Protein AF-A0A820PU33-F1 (afdb_monomer_lite)

InterPro domains:
  IPR002637 RdgB/HAM1 [PF01725] (3-54)
  IPR002637 RdgB/HAM1 [PTHR11067] (3-54)
  IPR029001 Inosine triphosphate pyrophosphatase-like [G3DSA:3.90.950.10] (1-55)
  IPR029001 Inosine triphosphate pyrophosphatase-like [SSF52972] (2-54)

Foldseek 3Di:
DAAEDEDPDPVVVVVCCVVCCVPHVRYHYDHDDDDQDDDDPVVRVVVRVVVVVVD

Structure (mmCIF, N/CA/C/O backbone):
data_AF-A0A820PU33-F1
#
_entry.id   AF-A0A820PU33-F1
#
loop_
_atom_site.group_PDB
_atom_site.id
_atom_site.type_symbol
_atom_site.label_atom_id
_atom_site.label_alt_id
_atom_site.label_comp_id
_atom_site.label_asym_id
_atom_site.label_entity_id
_atom_site.label_seq_id
_atom_site.pdbx_PDB_ins_code
_atom_site.Cartn_x
_atom_site.Cartn_y
_atom_site.Cartn_z
_atom_site.occupancy
_atom_site.B_iso_or_equiv
_atom_site.auth_seq_id
_atom_site.auth_comp_id
_atom_site.auth_asym_id
_atom_site.auth_atom_id
_atom_site.pdbx_PDB_model_num
ATOM 1 N N . MET A 1 1 ? -8.007 -13.611 -5.140 1.00 77.19 1 MET A N 1
ATOM 2 C CA . MET A 1 1 ? -8.043 -12.507 -4.156 1.00 77.19 1 MET A CA 1
ATOM 3 C C . MET A 1 1 ? -7.531 -11.255 -4.849 1.00 77.19 1 MET A C 1
ATOM 5 O O . MET A 1 1 ? -6.555 -11.370 -5.578 1.00 77.19 1 MET A O 1
ATOM 9 N N . VAL A 1 2 ? -8.213 -10.119 -4.701 1.00 88.75 2 VAL A N 1
ATOM 10 C CA . VAL A 1 2 ? -7.844 -8.839 -5.335 1.00 88.75 2 VAL A CA 1
ATOM 11 C C . VAL A 1 2 ? -7.331 -7.908 -4.243 1.00 88.75 2 VAL A C 1
ATOM 13 O O . VAL A 1 2 ? -7.975 -7.810 -3.202 1.00 88.75 2 VAL A O 1
ATOM 16 N N . LEU A 1 3 ? -6.188 -7.257 -4.468 1.00 92.69 3 LEU A N 1
ATOM 17 C CA . LEU A 1 3 ? -5.658 -6.237 -3.562 1.00 92.69 3 LEU A CA 1
ATOM 18 C C . LEU A 1 3 ? -5.871 -4.860 -4.190 1.00 92.69 3 LEU A C 1
ATOM 20 O O . LEU A 1 3 ? -5.405 -4.608 -5.303 1.00 92.69 3 LEU A O 1
ATOM 24 N N . THR A 1 4 ? -6.560 -3.973 -3.477 1.00 94.44 4 THR A N 1
ATOM 25 C CA . THR A 1 4 ? -6.769 -2.596 -3.929 1.00 94.44 4 THR A CA 1
ATOM 26 C C . THR A 1 4 ? -5.627 -1.708 -3.443 1.00 94.44 4 THR A C 1
ATOM 28 O O . THR A 1 4 ? -5.435 -1.527 -2.244 1.00 94.44 4 THR A O 1
ATOM 31 N N . PHE A 1 5 ? -4.873 -1.137 -4.377 1.00 95.38 5 PHE A N 1
ATOM 32 C CA . PHE A 1 5 ? -3.897 -0.087 -4.128 1.00 95.38 5 PHE A CA 1
ATOM 33 C C . PHE A 1 5 ? -4.573 1.278 -4.247 1.00 95.38 5 PHE A C 1
ATOM 35 O O . PHE A 1 5 ? -4.950 1.711 -5.337 1.00 95.38 5 PHE A O 1
ATOM 42 N N . VAL A 1 6 ? -4.752 1.955 -3.118 1.00 95.50 6 VAL A N 1
ATOM 43 C CA . VAL A 1 6 ? -5.454 3.238 -3.093 1.00 95.50 6 VAL A CA 1
ATOM 44 C C . VAL A 1 6 ? -4.491 4.363 -3.449 1.00 95.50 6 VAL A C 1
ATOM 46 O O . VAL A 1 6 ? -3.626 4.741 -2.659 1.00 95.50 6 VAL A O 1
ATOM 49 N N . THR A 1 7 ? -4.615 4.877 -4.670 1.00 93.69 7 THR A N 1
ATOM 50 C CA . THR A 1 7 ? -3.841 6.016 -5.156 1.00 93.69 7 THR A CA 1
ATOM 51 C C . THR A 1 7 ? -4.501 6.654 -6.378 1.00 93.69 7 THR A C 1
ATOM 53 O O . THR A 1 7 ? -4.925 5.955 -7.297 1.00 93.69 7 THR A O 1
ATOM 56 N N . GLY A 1 8 ? -4.503 7.988 -6.429 1.00 91.06 8 GLY A N 1
ATOM 57 C CA . GLY A 1 8 ? -4.758 8.756 -7.654 1.00 91.06 8 GLY A CA 1
ATOM 58 C C . GLY A 1 8 ? -3.493 9.014 -8.488 1.00 91.06 8 GLY A C 1
ATOM 59 O O . GLY A 1 8 ? -3.561 9.544 -9.598 1.00 91.06 8 GLY A O 1
ATOM 60 N N . ASN A 1 9 ? -2.305 8.645 -7.985 1.00 93.88 9 ASN A N 1
ATOM 61 C CA . ASN A 1 9 ? -1.038 8.903 -8.667 1.00 93.88 9 ASN A CA 1
ATOM 62 C C . ASN A 1 9 ? -0.654 7.733 -9.587 1.00 93.88 9 ASN A C 1
ATOM 64 O O . ASN A 1 9 ? -0.201 6.679 -9.136 1.00 93.88 9 ASN A O 1
ATOM 68 N N . ARG A 1 10 ? -0.771 7.959 -10.900 1.00 93.62 10 ARG A N 1
ATOM 69 C CA . ARG A 1 10 ? -0.445 6.965 -11.937 1.00 93.62 10 ARG A CA 1
ATOM 70 C C . ARG A 1 10 ? 1.013 6.498 -11.907 1.00 93.62 10 ARG A C 1
ATOM 72 O O . ARG A 1 10 ? 1.263 5.330 -12.183 1.00 93.62 10 ARG A O 1
ATOM 79 N N . ASN A 1 11 ? 1.956 7.368 -11.540 1.00 96.44 11 ASN A N 1
ATOM 80 C CA . ASN A 1 11 ? 3.374 7.003 -11.475 1.00 96.44 11 ASN A CA 1
ATOM 81 C C . ASN A 1 11 ? 3.633 6.037 -10.315 1.00 96.44 11 ASN A C 1
ATOM 83 O O . ASN A 1 11 ? 4.277 5.014 -10.515 1.00 96.44 11 ASN A O 1
ATOM 87 N N . LYS A 1 12 ? 3.028 6.283 -9.142 1.00 94.56 12 LYS A N 1
ATOM 88 C CA . LYS A 1 12 ? 3.115 5.353 -8.001 1.00 94.56 12 LYS A CA 1
ATOM 89 C C . LYS A 1 12 ? 2.557 3.973 -8.347 1.00 94.56 12 LYS A C 1
ATOM 91 O O . LYS A 1 12 ? 3.139 2.966 -7.963 1.00 94.56 12 LYS A O 1
ATOM 96 N N . LEU A 1 13 ? 1.438 3.914 -9.073 1.00 94.31 13 LEU A N 1
ATOM 97 C CA . LEU A 1 13 ? 0.888 2.639 -9.538 1.00 94.31 13 LEU A CA 1
ATOM 98 C C . LEU A 1 13 ? 1.864 1.911 -10.473 1.00 94.31 13 LEU A C 1
ATOM 100 O O . LEU A 1 13 ? 2.099 0.721 -10.280 1.00 94.31 13 LEU A O 1
ATOM 104 N N . ALA A 1 14 ? 2.436 2.618 -11.450 1.00 94.44 14 ALA A N 1
ATOM 105 C CA . ALA A 1 14 ? 3.387 2.038 -12.395 1.00 94.44 14 ALA A CA 1
ATOM 106 C C . ALA A 1 14 ? 4.645 1.501 -11.690 1.00 94.44 14 ALA A C 1
ATOM 108 O O . ALA A 1 14 ? 5.085 0.394 -11.986 1.00 94.44 14 ALA A O 1
ATOM 109 N N . GLU A 1 15 ? 5.180 2.244 -10.718 1.00 96.06 15 GLU A N 1
ATOM 110 C CA . GLU A 1 15 ? 6.321 1.821 -9.897 1.00 96.06 15 GLU A CA 1
ATOM 111 C C . GLU A 1 15 ? 6.005 0.550 -9.095 1.00 96.06 15 GLU A C 1
ATOM 113 O O . GLU A 1 15 ? 6.767 -0.415 -9.127 1.00 96.06 15 GLU A O 1
ATOM 118 N N . VAL A 1 16 ? 4.849 0.510 -8.423 1.00 95.25 16 VAL A N 1
ATOM 119 C CA . VAL A 1 16 ? 4.421 -0.661 -7.641 1.00 95.25 16 VAL A CA 1
ATOM 120 C C . VAL A 1 16 ? 4.211 -1.879 -8.538 1.00 95.25 16 VAL A C 1
ATOM 122 O O . VAL A 1 16 ? 4.636 -2.976 -8.182 1.00 95.25 16 VAL A O 1
ATOM 125 N N . GLN A 1 17 ? 3.595 -1.707 -9.708 1.00 92.81 17 GLN A N 1
ATOM 126 C CA . GLN A 1 17 ? 3.414 -2.794 -10.670 1.00 92.81 17 GLN A CA 1
ATOM 127 C C . GLN A 1 17 ? 4.754 -3.307 -11.20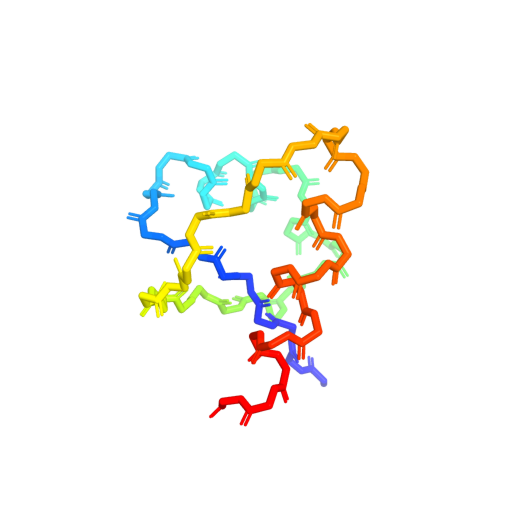2 1.00 92.81 17 GLN A C 1
ATOM 129 O O . GLN A 1 17 ? 4.955 -4.515 -11.245 1.00 92.81 17 GLN A O 1
ATOM 134 N N . ALA A 1 18 ? 5.693 -2.422 -11.540 1.00 94.75 18 ALA A N 1
ATOM 135 C CA . ALA A 1 18 ? 7.009 -2.826 -12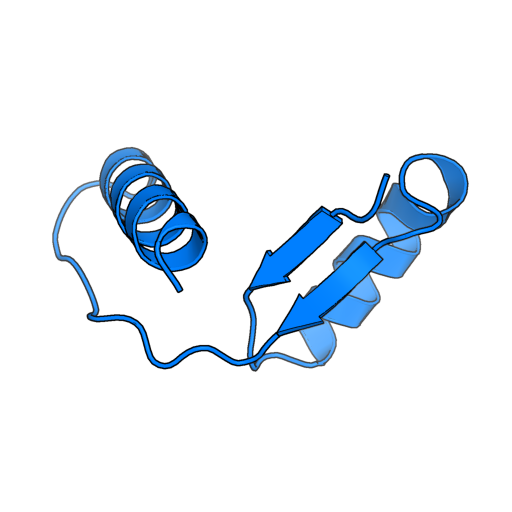.031 1.00 94.75 18 ALA A CA 1
ATOM 136 C C . ALA A 1 18 ? 7.796 -3.672 -11.013 1.00 94.75 18 ALA A C 1
ATOM 138 O O . ALA A 1 18 ? 8.567 -4.540 -11.41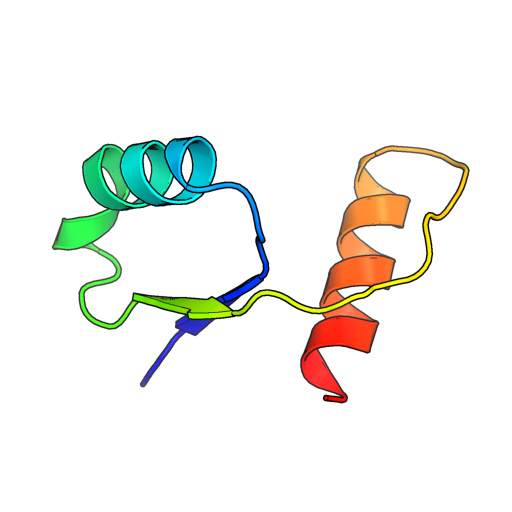2 1.00 94.75 18 ALA A O 1
ATOM 139 N N . ILE A 1 19 ? 7.598 -3.435 -9.711 1.00 95.31 19 ILE A N 1
ATOM 140 C CA . ILE A 1 19 ? 8.312 -4.139 -8.635 1.00 95.31 19 ILE A CA 1
ATOM 141 C C . ILE A 1 19 ? 7.569 -5.405 -8.180 1.00 95.31 19 ILE A C 1
ATOM 143 O O . ILE A 1 19 ? 8.206 -6.404 -7.855 1.00 95.31 19 ILE A O 1
ATOM 147 N N . LEU A 1 20 ? 6.232 -5.370 -8.114 1.00 94.25 20 LEU A N 1
ATOM 148 C CA . LEU A 1 20 ? 5.429 -6.392 -7.431 1.00 94.25 20 LEU A CA 1
ATOM 149 C C . LEU A 1 20 ? 4.471 -7.176 -8.338 1.00 94.25 20 LEU A C 1
ATOM 151 O O . LEU A 1 20 ? 3.737 -8.011 -7.811 1.00 94.25 20 LEU A O 1
ATOM 155 N N . ALA A 1 21 ? 4.448 -6.952 -9.658 1.00 88.50 21 ALA A N 1
ATOM 156 C CA . ALA A 1 21 ? 3.505 -7.627 -10.563 1.00 88.50 21 ALA A CA 1
ATOM 157 C C . ALA A 1 21 ? 3.520 -9.160 -10.431 1.00 88.50 21 ALA A C 1
ATOM 159 O O . ALA A 1 21 ? 2.454 -9.775 -10.412 1.00 88.50 21 ALA A O 1
ATOM 160 N N . ASP A 1 22 ? 4.699 -9.762 -10.264 1.00 92.69 22 ASP A N 1
ATOM 161 C CA . ASP A 1 22 ? 4.844 -11.220 -10.155 1.00 92.69 22 ASP A CA 1
ATOM 162 C C . ASP A 1 22 ? 4.276 -11.779 -8.839 1.00 92.69 22 ASP A C 1
ATOM 164 O O . ASP A 1 22 ? 3.828 -12.924 -8.778 1.00 92.69 22 ASP A O 1
ATOM 168 N N . VAL A 1 23 ? 4.264 -10.965 -7.779 1.00 93.06 23 VAL A N 1
ATOM 169 C CA . VAL A 1 23 ? 3.783 -11.349 -6.440 1.00 93.06 23 VAL A CA 1
ATOM 170 C C . VAL A 1 23 ? 2.304 -10.997 -6.258 1.00 93.06 23 VAL A C 1
ATOM 172 O O . VAL A 1 23 ? 1.562 -11.712 -5.583 1.00 93.06 23 VAL A O 1
ATOM 175 N N . LEU A 1 24 ? 1.857 -9.897 -6.865 1.00 89.81 24 LEU A N 1
ATOM 176 C CA . LEU A 1 24 ? 0.511 -9.342 -6.743 1.00 89.81 24 LEU A CA 1
ATOM 177 C C . LEU A 1 24 ? -0.144 -9.186 -8.128 1.00 89.81 24 LEU A C 1
ATOM 179 O O . LEU A 1 24 ? -0.469 -8.070 -8.539 1.00 89.81 24 LEU A O 1
ATOM 183 N N . PRO A 1 25 ? -0.428 -10.297 -8.835 1.00 85.88 25 PRO A N 1
ATOM 184 C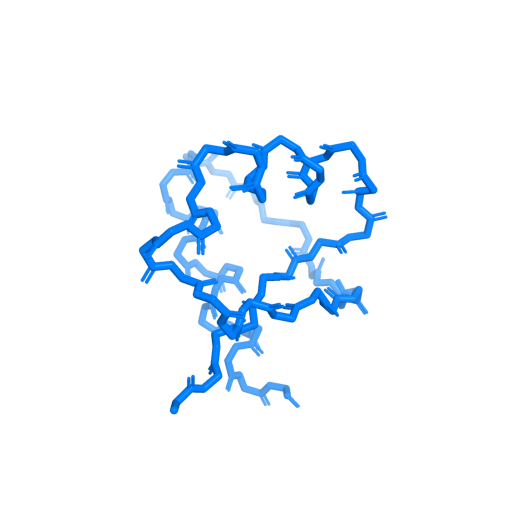 CA . PRO A 1 25 ? -0.954 -10.253 -10.203 1.00 85.88 25 PRO A CA 1
ATOM 185 C C . PRO A 1 25 ? -2.363 -9.647 -10.299 1.00 85.88 25 PRO A C 1
ATOM 187 O O . PRO A 1 25 ? -2.800 -9.238 -11.369 1.00 85.88 25 PRO A O 1
ATOM 190 N N . ASN A 1 26 ? -3.088 -9.574 -9.177 1.00 89.56 26 ASN A N 1
ATOM 191 C CA . ASN A 1 26 ? -4.453 -9.047 -9.097 1.00 89.56 26 ASN A CA 1
ATOM 192 C C . ASN A 1 26 ? -4.517 -7.701 -8.354 1.00 89.56 26 ASN A C 1
ATOM 194 O O . ASN A 1 26 ? -5.445 -7.468 -7.572 1.00 89.56 26 ASN A O 1
ATOM 198 N N . LEU A 1 27 ? -3.522 -6.833 -8.560 1.00 91.75 27 LEU A N 1
ATOM 199 C CA . LEU A 1 27 ? -3.528 -5.471 -8.031 1.00 91.75 27 LEU A CA 1
ATOM 200 C C . LEU A 1 27 ? -4.501 -4.587 -8.828 1.00 91.75 27 LEU A C 1
ATOM 202 O O . LEU A 1 27 ? -4.404 -4.491 -10.051 1.00 91.75 27 LEU A O 1
ATOM 206 N N . ARG A 1 28 ? -5.420 -3.905 -8.142 1.00 92.00 28 ARG A N 1
ATOM 207 C CA . ARG A 1 28 ? -6.292 -2.879 -8.739 1.00 92.00 28 ARG A CA 1
ATOM 208 C C . ARG A 1 28 ? -6.017 -1.531 -8.105 1.00 92.00 28 ARG A C 1
ATOM 210 O O . ARG A 1 28 ? -5.881 -1.461 -6.894 1.00 92.00 28 ARG A O 1
ATOM 217 N N . SER A 1 29 ? -5.978 -0.464 -8.891 1.00 94.19 29 SER A N 1
ATOM 218 C CA . SER A 1 29 ? -5.900 0.889 -8.343 1.00 94.19 29 SER A CA 1
ATOM 219 C C . SER A 1 29 ? -7.285 1.468 -8.099 1.00 94.19 29 SER A C 1
ATOM 221 O O . SER A 1 29 ? -8.162 1.322 -8.953 1.00 94.19 29 SER A O 1
ATOM 223 N N . GLN A 1 30 ? -7.453 2.189 -6.997 1.00 95.12 30 GLN A N 1
ATOM 224 C CA . GLN A 1 30 ? -8.639 3.005 -6.757 1.00 95.12 30 GLN A CA 1
ATOM 225 C C . GLN A 1 30 ? -8.224 4.395 -6.294 1.00 95.12 30 GLN A C 1
ATOM 227 O O . GLN A 1 30 ? -7.393 4.533 -5.399 1.00 95.12 30 GLN A O 1
ATOM 232 N N . ASP A 1 31 ? -8.812 5.415 -6.90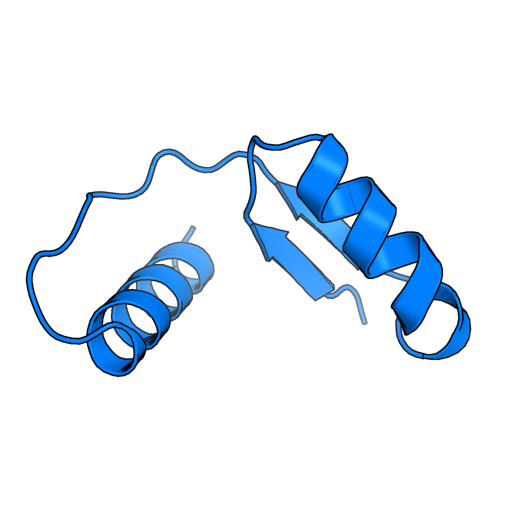5 1.00 94.75 31 ASP A N 1
ATOM 233 C CA . ASP A 1 31 ? -8.653 6.793 -6.465 1.00 94.75 31 ASP A CA 1
ATOM 234 C C . ASP A 1 31 ? -9.754 7.091 -5.443 1.00 94.75 31 ASP A C 1
ATOM 236 O O . ASP A 1 31 ? -10.933 7.167 -5.794 1.00 94.75 31 ASP A O 1
ATOM 240 N N . LEU A 1 32 ? -9.382 7.130 -4.164 1.00 92.62 32 LEU A N 1
ATOM 241 C CA . LEU A 1 32 ? -10.280 7.491 -3.071 1.00 92.62 32 LEU A CA 1
ATOM 242 C C . LEU A 1 32 ? -9.843 8.831 -2.503 1.00 92.62 32 LEU A C 1
ATOM 244 O O . LEU A 1 32 ? -8.682 8.998 -2.125 1.00 92.62 32 LEU A O 1
ATOM 248 N N . ASP A 1 33 ? -10.803 9.739 -2.370 1.00 89.62 33 ASP A N 1
ATOM 249 C CA . ASP A 1 33 ? -10.617 10.964 -1.608 1.00 89.62 33 ASP A CA 1
ATOM 250 C C . ASP A 1 33 ? -10.651 10.621 -0.112 1.00 89.62 33 ASP A C 1
ATOM 252 O O . ASP A 1 33 ? -11.696 10.274 0.452 1.00 89.62 33 ASP A O 1
ATOM 256 N N . LEU A 1 34 ? -9.471 10.618 0.505 1.00 87.69 34 LEU A N 1
ATOM 257 C CA . LEU A 1 34 ? -9.277 10.316 1.917 1.00 87.69 34 LEU A CA 1
ATOM 258 C C . LEU A 1 34 ? -8.774 11.570 2.634 1.00 87.69 34 LEU A C 1
ATOM 260 O O . LEU A 1 34 ? -7.906 12.261 2.101 1.00 87.69 34 LEU A O 1
ATOM 264 N N . PRO A 1 35 ? -9.247 11.837 3.862 1.00 87.62 35 PRO A N 1
ATOM 265 C CA . PRO A 1 35 ? -8.761 12.961 4.650 1.00 87.62 35 PRO A CA 1
ATOM 266 C C . PRO A 1 35 ? -7.240 12.891 4.856 1.00 87.62 35 PRO A C 1
ATOM 268 O O . PRO A 1 35 ? -6.659 11.817 5.045 1.00 87.62 35 PRO A O 1
ATOM 271 N N . GLU A 1 36 ? -6.597 14.058 4.833 1.00 86.81 36 GLU A N 1
ATOM 272 C CA . GLU A 1 36 ? -5.171 14.185 5.121 1.00 86.81 36 GLU A CA 1
ATOM 273 C C . GLU A 1 36 ? -4.946 14.306 6.629 1.00 86.81 36 GLU A C 1
ATOM 275 O O . GLU A 1 36 ? -5.378 15.265 7.273 1.00 86.81 36 GLU A O 1
ATOM 280 N N . TYR A 1 37 ? -4.265 13.309 7.188 1.00 87.12 37 TYR A N 1
ATOM 281 C CA . TYR A 1 37 ? -3.925 13.252 8.604 1.00 87.12 37 TYR A CA 1
ATOM 282 C C . TYR A 1 37 ? -2.569 13.903 8.869 1.00 87.12 37 TYR A C 1
ATOM 284 O O . TYR A 1 37 ? -1.652 13.815 8.056 1.00 87.12 37 TYR A O 1
ATOM 292 N N . GLN A 1 38 ? -2.449 14.542 10.030 1.00 91.88 38 GLN A N 1
ATOM 293 C CA . GLN A 1 38 ? -1.195 15.091 10.542 1.00 91.88 38 GLN A CA 1
ATOM 294 C C . GLN A 1 38 ? -0.598 14.118 11.562 1.00 91.88 38 GLN A C 1
ATOM 296 O O . GLN A 1 38 ? -1.344 13.501 12.322 1.00 91.88 38 GLN A O 1
ATOM 301 N N . GLY A 1 39 ? 0.729 14.004 11.604 1.00 92.94 39 GLY A N 1
ATOM 302 C CA . GLY A 1 39 ? 1.436 13.127 12.536 1.00 92.94 39 GLY A CA 1
ATOM 303 C C . GLY A 1 39 ? 2.607 12.401 11.884 1.00 92.94 39 GLY A C 1
ATOM 304 O O . GLY A 1 39 ? 3.122 12.826 10.849 1.00 92.94 39 GLY A O 1
ATOM 305 N N . GLU A 1 40 ? 3.014 11.294 12.498 1.00 96.19 40 GLU A N 1
ATOM 306 C CA . GLU A 1 40 ? 4.079 10.446 11.974 1.00 96.19 40 GLU A CA 1
ATOM 307 C C . GLU A 1 40 ? 3.610 9.639 10.762 1.00 96.19 40 GLU A C 1
ATOM 309 O O . GLU A 1 40 ? 2.454 9.223 10.658 1.00 96.19 40 GLU A O 1
ATOM 314 N N . SER A 1 41 ? 4.538 9.377 9.841 1.00 94.19 41 SER A N 1
ATOM 315 C CA . SER A 1 41 ? 4.223 8.728 8.560 1.00 94.19 41 SER A CA 1
ATOM 316 C C . SER A 1 41 ? 3.551 7.362 8.732 1.00 94.19 41 SER A C 1
ATOM 318 O O . SER A 1 41 ? 2.656 7.007 7.967 1.00 94.19 41 SER A O 1
ATOM 320 N N . GLU A 1 42 ? 3.964 6.589 9.736 1.00 95.62 42 GLU A N 1
ATOM 321 C CA . GLU A 1 42 ? 3.402 5.263 9.995 1.00 95.62 42 GLU A CA 1
ATOM 322 C C . GLU A 1 42 ? 1.945 5.336 10.474 1.00 95.62 42 GLU A C 1
ATOM 324 O O . GLU A 1 42 ? 1.099 4.574 9.996 1.00 95.62 42 GLU A O 1
ATOM 329 N N . ASP A 1 43 ? 1.636 6.281 11.362 1.00 94.94 43 ASP A N 1
ATOM 330 C CA . ASP A 1 43 ? 0.285 6.482 11.885 1.00 94.94 43 ASP A CA 1
ATOM 331 C C . ASP A 1 43 ? -0.651 6.990 10.789 1.00 94.94 43 ASP A C 1
ATOM 333 O O . ASP A 1 43 ? -1.748 6.457 10.609 1.00 94.94 43 ASP A O 1
ATOM 337 N N . ILE A 1 44 ? -0.175 7.937 9.972 1.00 94.25 44 ILE A N 1
ATOM 338 C CA . ILE A 1 44 ? -0.905 8.436 8.801 1.00 94.25 44 ILE A CA 1
ATOM 339 C C . ILE A 1 44 ? -1.245 7.278 7.853 1.00 94.25 44 ILE A C 1
ATOM 341 O O . ILE A 1 44 ? -2.398 7.128 7.444 1.00 94.25 44 ILE A O 1
ATOM 345 N N . CYS A 1 45 ? -0.271 6.429 7.513 1.00 93.62 45 CYS A N 1
ATOM 346 C CA . CYS A 1 45 ? -0.489 5.291 6.621 1.00 93.62 45 CYS A CA 1
ATOM 347 C C . CYS A 1 45 ? -1.506 4.289 7.186 1.00 93.62 45 CYS A C 1
ATOM 349 O O . CYS A 1 45 ? -2.389 3.838 6.451 1.00 93.62 45 CYS A O 1
ATOM 351 N N . LYS A 1 46 ? -1.413 3.953 8.481 1.00 94.62 46 LYS A N 1
ATOM 352 C CA . LYS A 1 46 ? -2.341 3.024 9.145 1.00 94.62 46 LYS A CA 1
ATOM 353 C C . LYS A 1 46 ? -3.770 3.557 9.141 1.00 94.62 46 LYS A C 1
ATOM 355 O O . LYS A 1 46 ? -4.682 2.820 8.773 1.00 94.62 46 LYS A O 1
ATOM 360 N N . GLU A 1 47 ? -3.973 4.817 9.516 1.00 93.88 47 GLU A N 1
ATOM 361 C CA . GLU A 1 47 ? -5.312 5.412 9.558 1.00 93.88 47 GLU A CA 1
ATOM 362 C C . GLU A 1 47 ? -5.917 5.561 8.156 1.00 93.88 47 GLU A C 1
ATOM 364 O O . GLU A 1 47 ? -7.061 5.150 7.937 1.00 93.88 47 GLU A O 1
ATOM 369 N N . LYS A 1 48 ? -5.135 6.018 7.163 1.00 93.44 48 LYS A N 1
ATOM 370 C CA . LYS A 1 48 ? -5.604 6.084 5.766 1.00 93.44 48 LYS A CA 1
ATOM 371 C C . LYS A 1 48 ? -6.004 4.702 5.239 1.00 93.44 48 LYS A C 1
ATOM 373 O O . LYS A 1 48 ? -7.061 4.576 4.624 1.00 93.44 48 LYS A O 1
ATOM 378 N N . ALA A 1 49 ? -5.216 3.660 5.514 1.00 94.25 49 ALA A N 1
ATOM 379 C CA . ALA A 1 49 ? -5.523 2.296 5.077 1.00 94.25 49 ALA A CA 1
ATOM 380 C C . ALA A 1 49 ? -6.789 1.723 5.742 1.00 94.25 49 ALA A C 1
ATOM 382 O O . ALA A 1 49 ? -7.594 1.075 5.072 1.00 94.25 49 ALA A O 1
ATOM 383 N N . LYS A 1 50 ? -7.003 1.981 7.040 1.00 94.12 50 LYS A N 1
ATOM 384 C CA . LYS A 1 50 ? -8.215 1.541 7.754 1.00 94.12 50 LYS A CA 1
ATOM 385 C C . LYS A 1 50 ? -9.479 2.148 7.156 1.00 94.12 50 LYS A C 1
ATOM 387 O O . LYS A 1 50 ? -10.455 1.433 6.955 1.00 94.12 50 LYS A O 1
ATOM 392 N N . ILE A 1 51 ? -9.463 3.446 6.864 1.00 93.44 51 ILE A N 1
ATOM 393 C CA . ILE A 1 51 ? -10.632 4.138 6.307 1.00 93.44 51 ILE A CA 1
ATOM 394 C C . ILE A 1 51 ? -10.859 3.741 4.854 1.00 93.44 51 ILE A C 1
ATOM 396 O O . ILE A 1 51 ? -12.003 3.527 4.461 1.00 93.44 51 ILE A O 1
ATOM 400 N N . ALA A 1 52 ? -9.788 3.576 4.076 1.00 94.38 52 ALA A N 1
ATOM 401 C CA . ALA A 1 52 ? -9.874 3.021 2.732 1.00 94.38 52 ALA A CA 1
ATOM 402 C C . ALA A 1 52 ? -10.597 1.667 2.711 1.00 94.38 52 ALA A C 1
ATOM 404 O O . ALA A 1 52 ? -11.425 1.435 1.842 1.00 94.38 52 ALA A O 1
ATOM 405 N N . ALA A 1 53 ? -10.328 0.798 3.689 1.00 94.25 53 ALA A N 1
ATOM 406 C CA . ALA A 1 53 ? -10.957 -0.519 3.783 1.00 94.25 53 ALA A CA 1
ATOM 407 C C . ALA A 1 53 ? -12.450 -0.484 4.170 1.00 94.25 53 ALA A C 1
ATOM 409 O O . ALA A 1 53 ? -13.129 -1.502 4.059 1.00 94.25 53 ALA A O 1
ATOM 410 N N . GLN A 1 54 ? -12.963 0.654 4.646 1.00 93.25 54 GLN A N 1
ATOM 411 C CA . GLN A 1 54 ? -14.382 0.845 4.976 1.00 93.25 54 GLN A CA 1
ATOM 412 C C . GLN A 1 54 ? -15.204 1.395 3.797 1.00 93.25 54 GLN A C 1
ATOM 414 O O . GLN A 1 54 ? -16.405 1.623 3.953 1.00 93.25 54 GLN A O 1
ATOM 419 N N . ARG A 1 55 ? -14.570 1.653 2.647 1.00 83.00 55 ARG A N 1
ATOM 420 C CA . ARG A 1 55 ? -15.186 2.194 1.429 1.00 83.00 55 ARG A CA 1
ATOM 421 C C . ARG A 1 55 ? -15.257 1.131 0.341 1.00 83.00 55 ARG A C 1
ATOM 423 O O . ARG A 1 55 ? -16.281 1.140 -0.374 1.00 83.00 55 ARG A O 1
#

Sequence (55 aa):
MVLTFVTGNRNKLAEVQAILADVLPNLRSQDLDLPEYQGESEDICKEKAKIAAQR

Secondary structure (DSSP, 8-state):
--EEEE-S-HHHHHHHHHHHTTT-TTEEEE--------S-HHHHHHHHHHHHTT-

Organism: NCBI:txid433720

Radius of gyration: 12.08 Å; chains: 1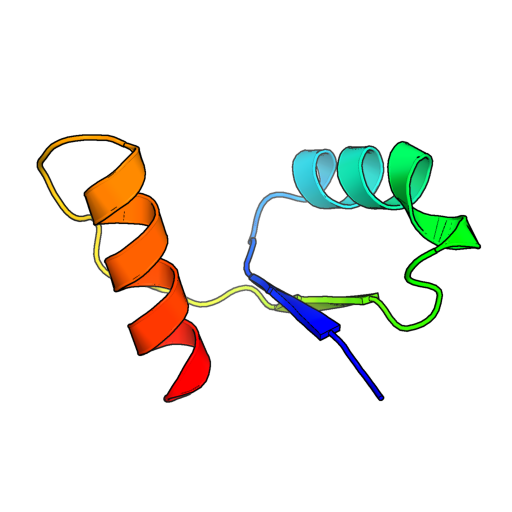; bounding box: 24×28×25 Å

pLDDT: mean 92.46, std 3.56, range [77.19, 96.44]